Protein AF-A0A6P5SKF3-F1 (afdb_monomer_lite)

Organism: Prunus avium (NCBI:txid42229)

Radius of gyration: 35.39 Å; chains: 1; bounding box: 65×46×109 Å

Structure (mmCIF, N/CA/C/O backbone):
data_AF-A0A6P5SKF3-F1
#
_entry.id   AF-A0A6P5SKF3-F1
#
loop_
_atom_site.group_PDB
_atom_site.id
_atom_site.type_symbol
_atom_site.label_atom_id
_atom_site.label_alt_id
_atom_site.label_comp_id
_atom_site.label_asym_id
_atom_site.label_entity_id
_atom_site.label_seq_id
_atom_site.pdbx_PDB_ins_code
_atom_site.Cartn_x
_atom_site.Cartn_y
_atom_site.Cartn_z
_atom_site.occupancy
_atom_site.B_iso_or_equiv
_atom_site.auth_seq_id
_atom_site.auth_comp_id
_atom_site.auth_asym_id
_atom_site.auth_atom_id
_atom_site.pdbx_PDB_model_num
ATOM 1 N N . MET A 1 1 ? 25.463 18.729 21.427 1.00 40.38 1 MET A N 1
ATOM 2 C CA . MET A 1 1 ? 25.009 17.664 20.509 1.00 40.38 1 MET A CA 1
ATOM 3 C C . MET A 1 1 ? 25.047 16.347 21.262 1.00 40.38 1 MET A C 1
ATOM 5 O O . MET A 1 1 ? 26.133 15.832 21.495 1.00 40.38 1 MET A O 1
ATOM 9 N N . SER A 1 2 ? 23.903 15.865 21.737 1.00 43.31 2 SER A N 1
ATOM 10 C CA . SER A 1 2 ? 23.779 14.562 22.399 1.00 43.31 2 SER A CA 1
ATOM 11 C C . SER A 1 2 ? 23.604 13.462 21.351 1.00 43.31 2 SER A C 1
ATOM 13 O O . SER A 1 2 ? 22.784 13.593 20.448 1.00 43.31 2 SER A O 1
ATOM 15 N N . ASN A 1 3 ? 24.360 12.372 21.484 1.00 47.44 3 ASN A N 1
ATOM 16 C CA . ASN A 1 3 ? 24.162 11.157 20.696 1.00 47.44 3 ASN A CA 1
ATOM 17 C C . ASN A 1 3 ? 23.424 10.140 21.569 1.00 47.44 3 ASN A C 1
ATOM 19 O O . ASN A 1 3 ? 24.016 9.621 22.514 1.00 47.44 3 ASN A O 1
ATOM 23 N N . LEU A 1 4 ? 22.168 9.833 21.247 1.00 47.72 4 LEU A N 1
ATOM 24 C CA . LEU A 1 4 ? 21.448 8.708 21.841 1.00 47.72 4 LEU A CA 1
ATOM 25 C C . LEU A 1 4 ? 21.303 7.606 20.794 1.00 47.72 4 LEU A C 1
ATOM 27 O O . LEU A 1 4 ? 20.640 7.777 19.775 1.00 47.72 4 LEU A O 1
ATOM 31 N N . LYS A 1 5 ? 21.964 6.475 21.049 1.00 48.97 5 LYS A N 1
ATOM 32 C CA . LYS A 1 5 ? 21.679 5.211 20.369 1.00 48.97 5 LYS A CA 1
ATOM 33 C C . LYS A 1 5 ? 20.510 4.559 21.098 1.00 48.97 5 LYS A C 1
ATOM 35 O O . LYS A 1 5 ? 20.562 4.450 22.319 1.00 48.97 5 LYS A O 1
ATOM 40 N N . ILE A 1 6 ? 19.514 4.092 20.357 1.00 49.78 6 ILE A N 1
ATOM 41 C CA . ILE A 1 6 ? 18.485 3.189 20.873 1.00 49.78 6 ILE A CA 1
ATOM 42 C C . ILE A 1 6 ? 18.744 1.830 20.226 1.00 49.78 6 ILE A C 1
ATOM 44 O O . ILE A 1 6 ? 18.885 1.731 19.006 1.00 49.78 6 ILE A O 1
ATOM 48 N N . GLU A 1 7 ? 18.904 0.802 21.052 1.00 43.38 7 GLU A N 1
ATOM 49 C CA . GLU A 1 7 ? 19.212 -0.553 20.600 1.00 43.38 7 GLU A CA 1
ATOM 50 C C . GLU A 1 7 ? 17.926 -1.293 20.223 1.00 43.38 7 GLU A C 1
ATOM 52 O O . GLU A 1 7 ? 16.898 -1.152 20.884 1.00 43.38 7 GLU A O 1
ATOM 57 N N . LYS A 1 8 ? 17.979 -2.107 19.163 1.00 47.66 8 LYS A N 1
ATOM 58 C CA . LYS A 1 8 ? 16.878 -3.018 18.841 1.00 47.66 8 LYS A CA 1
ATOM 59 C C . LYS A 1 8 ? 16.903 -4.211 19.790 1.00 47.66 8 LYS A C 1
ATOM 61 O O . LYS A 1 8 ? 17.934 -4.870 19.910 1.00 47.66 8 LYS A O 1
ATOM 66 N N . LYS A 1 9 ? 15.738 -4.565 20.326 1.00 41.91 9 LYS A N 1
ATOM 67 C CA . LYS A 1 9 ? 15.406 -5.960 20.620 1.00 41.91 9 LYS A CA 1
ATOM 68 C C . LYS A 1 9 ? 14.355 -6.444 19.628 1.00 41.91 9 LYS A C 1
ATOM 70 O O . LYS A 1 9 ? 13.600 -5.644 19.081 1.00 41.91 9 LYS A O 1
ATOM 75 N N . ILE A 1 10 ? 14.402 -7.737 19.355 1.00 47.03 10 ILE A N 1
ATOM 76 C CA . ILE A 1 10 ? 13.483 -8.477 18.497 1.00 47.03 10 ILE A CA 1
ATOM 77 C C . ILE A 1 10 ? 12.997 -9.625 19.369 1.00 47.03 10 ILE A C 1
ATOM 79 O O . ILE A 1 10 ? 13.841 -10.304 19.948 1.00 47.03 10 ILE A O 1
ATOM 83 N N . ASP A 1 11 ? 11.692 -9.843 19.405 1.00 39.16 11 ASP A N 1
ATOM 84 C CA . ASP A 1 11 ? 11.104 -11.148 19.681 1.00 39.16 11 ASP A CA 1
ATOM 85 C C . ASP A 1 11 ? 9.953 -11.349 18.684 1.00 39.16 11 ASP A C 1
ATOM 87 O O . ASP A 1 11 ? 9.266 -10.399 18.306 1.00 39.16 11 ASP A O 1
ATOM 91 N N . ASP A 1 12 ? 9.814 -12.585 18.221 1.00 48.12 12 ASP A N 1
ATOM 92 C CA . ASP A 1 12 ? 8.772 -13.117 17.336 1.00 48.12 12 ASP A CA 1
ATOM 93 C C . ASP A 1 12 ? 8.235 -14.368 18.041 1.00 48.12 12 ASP A C 1
ATOM 95 O O . ASP A 1 12 ? 9.028 -15.114 18.630 1.00 48.12 12 ASP A O 1
ATOM 99 N N . PRO A 1 13 ? 6.913 -14.597 18.037 1.00 51.88 13 PRO A N 1
ATOM 100 C CA . PRO A 1 13 ? 6.487 -15.899 17.534 1.00 51.88 13 PRO A CA 1
ATOM 101 C C . PRO A 1 13 ? 5.148 -15.897 16.769 1.00 51.88 13 PRO A C 1
ATOM 103 O O . PRO A 1 13 ? 4.084 -15.713 17.348 1.00 51.88 13 PRO A O 1
ATOM 106 N N . SER A 1 14 ? 5.221 -16.319 15.504 1.00 39.81 14 SER A N 1
ATOM 107 C CA . SER A 1 14 ? 4.605 -17.569 15.003 1.00 39.81 14 SER A CA 1
ATOM 108 C C . SER A 1 14 ? 3.107 -17.862 15.251 1.00 39.81 14 SER A C 1
ATOM 110 O O . SER A 1 14 ? 2.693 -18.116 16.378 1.00 39.81 14 SER A O 1
ATOM 112 N N . GLY A 1 15 ? 2.387 -18.197 14.166 1.00 31.02 15 GLY A N 1
ATOM 113 C CA . GLY A 1 15 ? 1.335 -19.238 14.194 1.00 31.02 15 GLY A CA 1
ATOM 114 C C . GLY A 1 15 ? 0.115 -18.966 13.305 1.00 31.02 15 GLY A C 1
ATOM 115 O O . GLY A 1 15 ? -0.554 -17.957 13.477 1.00 31.02 15 GLY A O 1
ATOM 116 N N . ARG A 1 16 ? -0.202 -19.869 12.361 1.00 40.22 16 ARG A N 1
ATOM 117 C CA . ARG A 1 16 ? -1.340 -19.744 11.420 1.00 40.22 16 ARG A CA 1
ATOM 118 C C . ARG A 1 16 ? -1.963 -21.110 11.102 1.00 40.22 16 ARG A C 1
ATOM 120 O O . ARG A 1 16 ? -1.242 -21.950 10.572 1.00 40.22 16 ARG A O 1
ATOM 127 N N . GLN A 1 17 ? -3.269 -21.269 11.349 1.00 33.19 17 GLN A N 1
ATOM 128 C CA . GLN A 1 17 ? -4.226 -22.330 10.927 1.00 33.19 17 GLN A CA 1
ATOM 129 C C . GLN A 1 17 ? -5.548 -22.055 11.697 1.00 33.19 17 GLN A C 1
ATOM 131 O O . GLN A 1 17 ? -5.433 -21.603 12.832 1.00 33.19 17 GLN A O 1
ATOM 136 N N . GLN A 1 18 ? -6.798 -22.236 11.238 1.00 33.66 18 GLN A N 1
ATOM 137 C CA . GLN A 1 18 ? -7.494 -22.616 9.977 1.00 33.66 18 GLN A CA 1
ATOM 138 C C . GLN A 1 18 ? -8.869 -21.855 9.980 1.00 33.66 18 GLN A C 1
ATOM 140 O O . GLN A 1 18 ? -9.221 -21.324 11.027 1.00 33.66 18 GLN A O 1
ATOM 145 N N . GLN A 1 19 ? -9.575 -21.530 8.878 1.00 35.12 19 GLN A N 1
ATOM 146 C CA . GLN A 1 19 ? -10.422 -22.385 7.999 1.00 35.12 19 GLN A CA 1
ATOM 147 C C . GLN A 1 19 ? -11.441 -23.257 8.789 1.00 35.12 19 GLN A C 1
ATOM 149 O O . GLN A 1 19 ? -11.040 -23.867 9.775 1.00 35.12 19 GLN A O 1
ATOM 154 N N . GLU A 1 20 ? -12.736 -23.360 8.441 1.00 33.19 20 GLU A N 1
ATOM 155 C CA . GLU A 1 20 ? -13.476 -23.001 7.200 1.00 33.19 20 GLU A CA 1
ATOM 156 C C . GLU A 1 20 ? -15.021 -22.930 7.437 1.00 33.19 20 GLU A C 1
ATOM 158 O O . GLU A 1 20 ? -15.465 -23.444 8.458 1.00 33.19 20 GLU A O 1
ATOM 163 N N . GLU A 1 21 ? -15.771 -22.331 6.485 1.00 35.25 21 GLU A N 1
ATOM 164 C CA . GLU A 1 21 ? -17.189 -22.600 6.061 1.00 35.25 21 GLU A CA 1
ATOM 165 C C . GLU A 1 21 ? -18.389 -22.435 7.062 1.00 35.25 21 GLU A C 1
ATOM 167 O O . GLU A 1 21 ? -18.312 -22.844 8.213 1.00 35.25 21 GLU A O 1
ATOM 172 N N . GLU A 1 22 ? -19.421 -21.629 6.709 1.00 32.81 22 GLU A N 1
ATOM 173 C CA . GLU A 1 22 ? -20.823 -21.997 6.284 1.00 32.81 22 GLU A CA 1
ATOM 174 C C . GLU A 1 22 ? -21.790 -22.243 7.486 1.00 32.81 22 GLU A C 1
ATOM 176 O O . GLU A 1 22 ? -21.333 -22.701 8.527 1.00 32.81 22 GLU A O 1
ATOM 181 N N . GLU A 1 23 ? -23.105 -21.934 7.549 1.00 32.53 23 GLU A N 1
ATOM 182 C CA . GLU A 1 23 ? -24.240 -21.434 6.703 1.00 32.53 23 GLU A CA 1
ATOM 183 C C . GLU A 1 23 ? -25.334 -20.887 7.711 1.00 32.53 23 GLU A C 1
ATOM 185 O O . GLU A 1 23 ? -25.223 -21.222 8.892 1.00 32.53 23 GLU A O 1
ATOM 190 N N . GLU A 1 24 ? -26.408 -20.094 7.475 1.00 33.69 24 GLU A N 1
ATOM 191 C CA . GLU A 1 24 ? -27.054 -19.362 6.348 1.00 33.69 24 GLU A CA 1
ATOM 192 C C . GLU A 1 24 ? -28.041 -18.256 6.908 1.00 33.69 24 GLU A C 1
ATOM 194 O O . GLU A 1 24 ? -28.319 -18.255 8.103 1.00 33.69 24 GLU A O 1
ATOM 199 N N . GLU A 1 25 ? -28.589 -17.371 6.044 1.00 32.56 25 GLU A N 1
ATOM 200 C CA . GLU A 1 25 ? -29.825 -16.512 6.128 1.00 32.56 25 GLU A CA 1
ATOM 201 C C . GLU A 1 25 ? -30.113 -15.344 7.143 1.00 32.56 25 GLU A C 1
ATOM 203 O O . GLU A 1 25 ? -29.830 -15.370 8.333 1.00 32.56 25 GLU A O 1
ATOM 208 N N . GLU A 1 26 ? -30.769 -14.323 6.550 1.00 34.84 26 GLU A N 1
ATOM 209 C CA . GLU A 1 26 ? -31.655 -13.200 6.973 1.00 34.84 26 GLU A CA 1
ATOM 210 C C . GLU A 1 26 ? -31.948 -12.812 8.451 1.00 34.84 26 GLU A C 1
ATOM 212 O O . GLU A 1 26 ? -32.365 -13.625 9.271 1.00 34.84 26 GLU A O 1
ATOM 217 N N . GLY A 1 27 ? -31.965 -11.486 8.712 1.00 32.12 27 GLY A N 1
ATOM 218 C CA . GLY A 1 27 ? -32.697 -10.876 9.840 1.00 32.12 27 GLY A CA 1
ATOM 219 C C . GLY A 1 27 ? -32.283 -9.443 10.228 1.00 32.12 27 GLY A C 1
ATOM 220 O O . GLY A 1 27 ? -31.421 -9.271 11.084 1.00 32.12 27 GLY A O 1
ATOM 221 N N . GLU A 1 28 ? -32.935 -8.402 9.684 1.00 41.19 28 GLU A N 1
ATOM 222 C CA . GLU A 1 28 ? -32.922 -7.051 10.297 1.00 41.19 28 GLU A CA 1
ATOM 223 C C . GLU A 1 28 ? -33.907 -7.009 11.488 1.00 41.19 28 GLU A C 1
ATOM 225 O O . GLU A 1 28 ? -34.991 -6.429 11.397 1.00 41.19 28 GLU A O 1
ATOM 230 N N . GLU A 1 29 ? -33.548 -7.646 12.606 1.00 33.91 29 GLU A N 1
ATOM 231 C CA . GLU A 1 29 ? -34.220 -7.441 13.900 1.00 33.91 29 GLU A CA 1
ATOM 232 C C . GLU A 1 29 ? -33.407 -6.484 14.787 1.00 33.91 29 GLU A C 1
ATOM 234 O O . GLU A 1 29 ? -32.183 -6.394 14.674 1.00 33.91 29 GLU A O 1
ATOM 239 N N . ASP A 1 30 ? -34.090 -5.738 15.663 1.00 37.50 30 ASP A N 1
ATOM 240 C CA . ASP A 1 30 ? -33.451 -4.767 16.556 1.00 37.50 30 ASP A CA 1
ATOM 241 C C . ASP A 1 30 ? -32.558 -5.502 17.570 1.00 37.50 30 ASP A C 1
ATOM 243 O O . ASP A 1 30 ? -33.033 -6.155 18.506 1.00 37.50 30 ASP A O 1
ATOM 247 N N . SER A 1 31 ? -31.241 -5.415 17.368 1.00 46.09 31 SER A N 1
ATOM 248 C CA . SER A 1 31 ? -30.252 -6.168 18.144 1.00 46.09 31 SER A CA 1
ATOM 249 C C . SER A 1 31 ? -30.271 -5.831 19.638 1.00 46.09 31 SER A C 1
ATOM 251 O O . SER A 1 31 ? -29.813 -6.643 20.444 1.00 46.09 31 SER A O 1
ATOM 253 N N . SER A 1 32 ? -30.853 -4.688 20.027 1.00 47.62 32 SER A N 1
ATOM 254 C CA . SER A 1 32 ? -31.030 -4.318 21.431 1.00 47.62 32 SER A CA 1
ATOM 255 C C . SER A 1 32 ? -32.091 -5.173 22.139 1.00 47.62 32 SER A C 1
ATOM 257 O O . SER A 1 32 ? -31.833 -5.660 23.243 1.00 47.62 32 SER A O 1
ATOM 259 N N . GLU A 1 33 ? -33.231 -5.455 21.493 1.00 39.84 33 GLU A N 1
ATOM 260 C CA . GLU A 1 33 ? -34.240 -6.371 22.045 1.00 39.84 33 GLU A CA 1
ATOM 261 C C . GLU A 1 33 ? -33.725 -7.817 22.051 1.00 39.84 33 GLU A C 1
ATOM 263 O O . GLU A 1 33 ? -33.962 -8.548 23.016 1.00 39.84 33 GLU A O 1
ATOM 268 N N . TYR A 1 34 ? -32.963 -8.231 21.029 1.00 43.91 34 TYR A N 1
ATOM 269 C CA . TYR A 1 34 ? -32.382 -9.578 20.988 1.00 43.91 34 TYR A CA 1
ATOM 270 C C . TYR A 1 34 ? -31.349 -9.796 22.108 1.00 43.91 34 TYR A C 1
ATOM 272 O O . TYR A 1 34 ? -31.358 -10.849 22.747 1.00 43.91 34 TYR A O 1
ATOM 280 N N . ALA A 1 35 ? -30.509 -8.800 22.414 1.00 47.62 35 ALA A N 1
ATOM 281 C CA . ALA A 1 35 ? -29.535 -8.875 23.506 1.00 47.62 35 ALA A CA 1
ATOM 282 C C . ALA A 1 35 ? -30.203 -8.986 24.891 1.00 47.62 35 ALA A C 1
ATOM 284 O O . ALA A 1 35 ? -29.898 -9.920 25.638 1.00 47.62 35 ALA A O 1
ATOM 285 N N . GLU A 1 36 ? -31.158 -8.104 25.228 1.00 45.41 36 GLU A N 1
ATOM 286 C CA . GLU A 1 36 ? -31.878 -8.196 26.512 1.00 45.41 36 GLU A CA 1
ATOM 287 C C . GLU A 1 36 ? -32.708 -9.489 26.616 1.00 45.41 36 GLU A C 1
ATOM 289 O O . GLU A 1 36 ? -32.732 -10.126 27.674 1.00 45.41 36 GLU A O 1
ATOM 294 N N . SER A 1 37 ? -33.334 -9.925 25.516 1.00 50.69 37 SER A N 1
ATOM 295 C CA . SER A 1 37 ? -34.111 -11.169 25.451 1.00 50.69 37 SER A CA 1
ATOM 296 C C . SER A 1 37 ? -33.237 -12.409 25.668 1.00 50.69 37 SER A C 1
ATOM 298 O O . SER A 1 37 ? -33.559 -13.250 26.511 1.00 50.69 37 SER A O 1
ATOM 300 N N . VAL A 1 38 ? -32.094 -12.515 24.980 1.00 50.75 38 VAL A N 1
ATOM 301 C CA . VAL A 1 38 ? -31.174 -13.658 25.110 1.00 50.75 38 VAL A CA 1
ATOM 302 C C . VAL A 1 38 ? -30.476 -13.670 26.469 1.00 50.75 38 VAL A C 1
ATOM 304 O O . VAL A 1 38 ? -30.378 -14.740 27.073 1.00 50.75 38 VAL A O 1
ATOM 307 N N . LEU A 1 39 ? -30.053 -12.520 27.009 1.00 52.97 39 LEU A N 1
ATOM 308 C CA . LEU A 1 39 ? -29.537 -12.458 28.381 1.00 52.97 39 LEU A CA 1
ATOM 309 C C . LEU A 1 39 ? -30.600 -12.889 29.399 1.00 52.97 39 LEU A C 1
ATOM 311 O O . LEU A 1 39 ? -30.307 -13.713 30.266 1.00 52.97 39 LEU A O 1
ATOM 315 N N . GLY A 1 40 ? -31.831 -12.381 29.287 1.00 54.50 40 GLY A N 1
ATOM 316 C CA . GLY A 1 40 ? -32.936 -12.750 30.173 1.00 54.50 40 GLY A CA 1
ATOM 317 C C . GLY A 1 40 ? -33.273 -14.242 30.103 1.00 54.50 40 GLY A C 1
ATOM 318 O O . GLY A 1 40 ? -33.403 -14.896 31.138 1.00 54.50 40 GLY A O 1
ATOM 319 N N . PHE A 1 41 ? -33.340 -14.796 28.889 1.00 56.75 41 PHE A N 1
ATOM 320 C CA . PHE A 1 41 ? -33.624 -16.208 28.632 1.00 56.75 41 PHE A CA 1
ATOM 321 C C . PHE A 1 41 ? -32.509 -17.145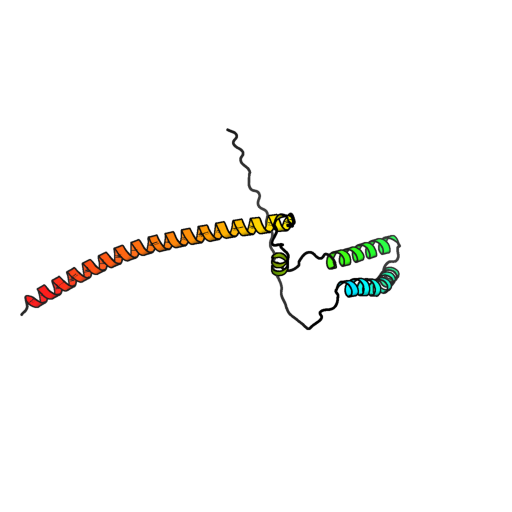 29.122 1.00 56.75 41 PHE A C 1
ATOM 323 O O . PHE A 1 41 ? -32.800 -18.209 29.665 1.00 56.75 41 PHE A O 1
ATOM 330 N N . LEU A 1 42 ? -31.236 -16.768 28.962 1.00 61.94 42 LEU A N 1
ATOM 331 C CA . LEU A 1 42 ? -30.097 -17.583 29.395 1.00 61.94 42 LEU A CA 1
ATOM 332 C C . LEU A 1 42 ? -29.753 -17.418 30.881 1.00 61.94 42 LEU A C 1
ATOM 334 O O . LEU A 1 42 ? -29.129 -18.320 31.441 1.00 61.94 42 LEU A O 1
ATOM 338 N N . HIS A 1 43 ? -30.148 -16.325 31.539 1.00 66.31 43 HIS A N 1
ATOM 339 C CA . HIS A 1 43 ? -29.821 -16.081 32.947 1.00 66.31 43 HIS A CA 1
ATOM 340 C C . HIS A 1 43 ? -30.389 -17.161 33.881 1.00 66.31 43 HIS A C 1
ATOM 342 O O . HIS A 1 43 ? -29.646 -17.690 34.706 1.00 66.31 43 HIS A O 1
ATOM 348 N N . GLU A 1 44 ? -31.669 -17.527 33.752 1.00 64.62 44 GLU A N 1
ATOM 349 C CA . GLU A 1 44 ? -32.300 -18.517 34.645 1.00 64.62 44 GLU A CA 1
ATOM 350 C C . GLU A 1 44 ? -31.682 -19.930 34.476 1.00 64.62 44 GLU A C 1
ATOM 352 O O . GLU A 1 44 ? -31.165 -20.458 35.466 1.00 64.62 44 GLU A O 1
ATOM 357 N N . PRO A 1 45 ? -31.542 -20.500 33.255 1.00 72.75 45 PRO A N 1
ATOM 358 C CA . PRO A 1 45 ? -30.861 -21.786 33.062 1.00 72.75 45 PRO A CA 1
ATOM 359 C C . PRO A 1 45 ? -29.367 -21.767 33.420 1.00 72.75 45 PRO A C 1
ATOM 361 O O . PRO A 1 45 ? -28.832 -22.778 33.872 1.00 72.75 45 PRO A O 1
ATOM 364 N N . THR A 1 46 ? -28.675 -20.634 33.242 1.00 73.50 46 THR A N 1
ATOM 365 C CA . THR A 1 46 ? -27.256 -20.491 33.618 1.00 73.50 46 THR A CA 1
ATOM 366 C C . THR A 1 46 ? -27.082 -20.476 35.135 1.00 73.50 46 THR A C 1
ATOM 368 O O . THR A 1 46 ? -26.143 -21.086 35.647 1.00 73.50 46 THR A O 1
ATOM 371 N N . VAL A 1 47 ? -27.976 -19.805 35.868 1.00 76.00 47 VAL A N 1
ATOM 372 C CA . VAL A 1 47 ? -27.987 -19.826 37.337 1.00 76.00 47 VAL A CA 1
ATOM 373 C C . VAL A 1 47 ? -28.242 -21.243 37.843 1.00 76.00 47 VAL A C 1
ATOM 375 O O . VAL A 1 47 ? -27.479 -21.712 38.686 1.00 76.00 47 VAL A O 1
ATOM 378 N N . ASP A 1 48 ? -29.231 -21.952 37.299 1.00 80.00 48 ASP A N 1
ATOM 379 C CA . ASP A 1 48 ? -29.538 -23.322 37.723 1.00 80.00 48 ASP A CA 1
ATOM 380 C C . ASP A 1 48 ? -28.425 -24.319 37.374 1.00 80.00 48 ASP A C 1
ATOM 382 O O . ASP A 1 48 ? -28.021 -25.100 38.235 1.00 80.00 48 ASP A O 1
ATOM 386 N N . PHE A 1 49 ? -27.826 -24.231 36.183 1.00 79.62 49 PHE A N 1
ATOM 387 C CA . PHE A 1 49 ? -26.657 -25.039 35.817 1.00 79.62 49 PHE A CA 1
ATOM 388 C C . PHE A 1 49 ? -25.457 -24.781 36.744 1.00 79.62 49 PHE A C 1
ATOM 390 O O . PHE A 1 49 ? -24.801 -25.717 37.201 1.00 79.62 49 PHE A O 1
ATOM 397 N N . VAL A 1 50 ? -25.178 -23.516 37.080 1.00 81.75 50 VAL A N 1
ATOM 398 C CA . VAL A 1 50 ? -24.119 -23.166 38.041 1.00 81.75 50 VAL A CA 1
ATOM 399 C C . VAL A 1 50 ? -24.467 -23.649 39.458 1.00 81.75 50 VAL A C 1
ATOM 401 O O . VAL A 1 50 ? -23.566 -24.043 40.196 1.00 81.75 50 VAL A O 1
ATOM 404 N N . ASN A 1 51 ? -25.748 -23.684 39.837 1.00 81.31 51 ASN A N 1
ATOM 405 C CA . ASN A 1 51 ? -26.200 -24.252 41.110 1.00 81.31 51 ASN A CA 1
ATOM 406 C C . ASN A 1 51 ? -26.076 -25.786 41.171 1.00 81.31 51 ASN A C 1
ATOM 408 O O . ASN A 1 51 ? -25.767 -26.310 42.239 1.00 81.31 51 ASN A O 1
ATOM 412 N N . GLU A 1 52 ? -26.289 -26.494 40.058 1.00 83.50 52 GLU A N 1
ATOM 413 C CA . GLU A 1 52 ? -26.172 -27.958 39.970 1.00 83.50 52 GLU A CA 1
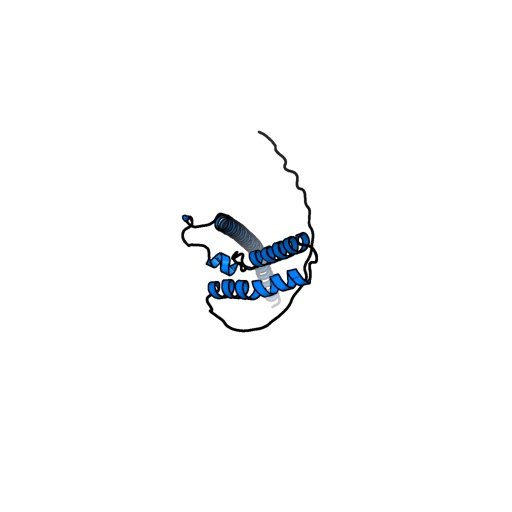ATOM 414 C C . GLU A 1 52 ? -24.710 -28.435 39.887 1.00 83.50 52 GLU A C 1
ATOM 416 O O . GLU A 1 52 ? -24.360 -29.463 40.464 1.00 83.50 52 GLU A O 1
ATOM 421 N N . VAL A 1 53 ? -23.840 -27.690 39.193 1.00 84.00 53 VAL A N 1
ATOM 422 C CA . VAL A 1 53 ? -22.462 -28.121 38.874 1.00 84.00 53 VAL A CA 1
ATOM 423 C C . VAL A 1 53 ? -21.405 -27.626 39.875 1.00 84.00 53 VAL A C 1
ATOM 425 O O . VAL A 1 53 ? -20.291 -28.149 39.897 1.00 84.00 53 VAL A O 1
ATOM 428 N N . CYS A 1 54 ? -21.705 -26.632 40.717 1.00 86.31 54 CYS A N 1
ATOM 429 C CA . CYS A 1 54 ? -20.754 -26.094 41.701 1.00 86.31 54 CYS A CA 1
ATOM 430 C C . CYS A 1 54 ? -21.248 -26.279 43.142 1.00 86.31 54 CYS A C 1
ATOM 432 O O . CYS A 1 54 ? -22.109 -25.530 43.611 1.00 86.31 54 CYS A O 1
ATOM 434 N N . ASP A 1 55 ? -20.631 -27.218 43.869 1.00 85.75 55 ASP A N 1
ATOM 435 C CA . ASP A 1 55 ? -20.939 -27.533 45.271 1.00 85.75 55 ASP A CA 1
ATOM 436 C C . ASP A 1 55 ? -20.821 -26.302 46.193 1.00 85.75 55 ASP A C 1
ATOM 438 O O . ASP A 1 55 ? -21.709 -26.037 47.015 1.00 85.75 55 ASP A O 1
ATOM 442 N N . THR A 1 56 ? -19.749 -25.508 46.058 1.00 86.44 56 THR A N 1
ATOM 443 C CA . THR A 1 56 ? -19.494 -24.364 46.951 1.00 86.44 56 THR A CA 1
ATOM 444 C C . THR A 1 56 ? -19.968 -23.019 46.395 1.00 86.44 56 THR A C 1
ATOM 446 O O . THR A 1 56 ? -19.970 -22.755 45.193 1.00 86.44 56 THR A O 1
ATOM 449 N N . GLU A 1 57 ? -20.324 -22.107 47.304 1.00 80.19 57 GLU A N 1
ATOM 450 C CA . GLU A 1 57 ? -20.689 -20.722 46.974 1.00 80.19 57 GLU A CA 1
ATOM 451 C C . GLU A 1 57 ? -19.532 -19.952 46.309 1.00 80.19 57 GLU A C 1
ATOM 453 O O . GLU A 1 57 ? -19.757 -19.150 45.402 1.00 80.19 57 GLU A O 1
ATOM 458 N N . GLU A 1 58 ? -18.284 -20.237 46.698 1.00 83.00 58 GLU A N 1
ATOM 459 C CA . GLU A 1 58 ? -17.103 -19.642 46.066 1.00 83.00 58 GLU A CA 1
ATOM 460 C C . GLU A 1 58 ? -16.926 -20.090 44.612 1.00 83.00 58 GLU A C 1
ATOM 462 O O . GLU A 1 58 ? -16.547 -19.278 43.766 1.00 83.00 58 GLU A O 1
ATOM 467 N N . GLU A 1 59 ? -17.191 -21.361 44.305 1.00 82.75 59 GLU A N 1
ATOM 468 C CA . GLU A 1 59 ? -17.147 -21.885 42.937 1.00 82.75 59 GLU A CA 1
ATOM 469 C C . GLU A 1 59 ? -18.286 -21.305 42.100 1.00 82.75 59 GLU A C 1
ATOM 471 O O . GLU A 1 59 ? -18.012 -20.776 41.023 1.00 82.75 59 GLU A O 1
ATOM 476 N N . ARG A 1 60 ? -19.518 -21.262 42.634 1.00 83.88 60 ARG A N 1
ATOM 477 C CA . ARG A 1 60 ? -20.660 -20.594 41.982 1.00 83.88 60 ARG A CA 1
ATOM 478 C C . ARG A 1 60 ? -20.347 -19.141 41.630 1.00 83.88 60 ARG A C 1
ATOM 480 O O . ARG A 1 60 ? -20.546 -18.721 40.490 1.00 83.88 60 ARG A O 1
ATOM 487 N N . HIS A 1 61 ? -19.785 -18.379 42.571 1.00 79.00 61 HIS A N 1
ATOM 488 C CA . HIS A 1 61 ? -19.411 -16.984 42.332 1.00 79.00 61 HIS A CA 1
ATOM 489 C C . HIS A 1 61 ? -18.297 -16.843 41.279 1.00 79.00 61 HIS A C 1
ATOM 491 O O . HIS A 1 61 ? -18.334 -15.916 40.469 1.00 79.00 61 HIS A O 1
ATOM 497 N N . ARG A 1 62 ? -17.312 -17.753 41.245 1.00 77.88 62 ARG A N 1
ATOM 498 C CA . ARG A 1 62 ? -16.250 -17.756 40.219 1.00 77.88 62 ARG A CA 1
ATOM 499 C C . ARG A 1 62 ? -16.786 -18.136 38.837 1.00 77.88 62 ARG A C 1
ATOM 501 O O . ARG A 1 62 ? -16.433 -17.465 37.869 1.00 77.88 62 ARG A O 1
ATOM 508 N N . ALA A 1 63 ? -17.637 -19.158 38.750 1.00 81.75 63 ALA A N 1
ATOM 509 C CA . ALA A 1 63 ? -18.259 -19.617 37.512 1.00 81.75 63 ALA A CA 1
ATOM 510 C C . ALA A 1 63 ? -19.124 -18.508 36.898 1.00 81.75 63 ALA A C 1
ATOM 512 O O . ALA A 1 63 ? -18.848 -18.068 35.782 1.00 81.75 63 ALA A O 1
ATOM 513 N N . MET A 1 64 ? -20.069 -17.960 37.670 1.00 80.69 64 MET A N 1
ATOM 514 C CA . MET A 1 64 ? -20.931 -16.859 37.230 1.00 80.69 64 MET A CA 1
ATOM 515 C C . MET A 1 64 ? -20.112 -15.643 36.769 1.00 80.69 64 MET A C 1
ATOM 517 O O . MET A 1 64 ? -20.316 -15.124 35.677 1.00 80.69 64 MET A O 1
ATOM 521 N N . LYS A 1 65 ? -19.089 -15.245 37.537 1.00 78.62 65 LYS A N 1
ATOM 522 C CA . LYS A 1 65 ? -18.189 -14.134 37.183 1.00 78.62 65 LYS A CA 1
ATOM 523 C C . LYS A 1 65 ? -17.344 -14.388 35.927 1.00 78.62 65 LYS A C 1
ATOM 525 O O . LYS A 1 65 ? -16.933 -13.428 35.275 1.00 78.62 65 LYS A O 1
ATOM 530 N N . SER A 1 66 ? -17.073 -15.648 35.587 1.00 78.19 66 SER A N 1
ATOM 531 C CA . SER A 1 66 ? -16.447 -16.015 34.314 1.00 78.19 66 SER A CA 1
ATOM 532 C C . SER A 1 66 ? -17.447 -15.930 33.160 1.00 78.19 66 SER A C 1
ATOM 534 O O . SER A 1 66 ? -17.102 -15.422 32.099 1.00 78.19 66 SER A O 1
ATOM 536 N N . ILE A 1 67 ? -18.690 -16.367 33.374 1.00 80.06 67 ILE A N 1
ATOM 537 C CA . ILE A 1 67 ? -19.749 -16.368 32.359 1.00 80.06 67 ILE A CA 1
ATOM 538 C C . ILE A 1 67 ? -20.187 -14.938 32.011 1.00 80.06 67 ILE A C 1
ATOM 540 O O . ILE A 1 67 ? -20.147 -14.574 30.838 1.00 80.06 67 ILE A O 1
ATOM 544 N N . CYS A 1 68 ? -20.450 -14.077 33.002 1.00 72.56 68 CYS A N 1
ATOM 545 C CA . CYS A 1 68 ? -20.719 -12.649 32.771 1.00 72.56 68 CYS A CA 1
ATOM 546 C C . CYS A 1 68 ? -19.591 -11.948 31.995 1.00 72.56 68 CYS A C 1
ATOM 548 O O . CYS A 1 68 ? -19.851 -11.027 31.229 1.00 72.56 68 CYS A O 1
ATOM 550 N N . ARG A 1 69 ? -18.328 -12.372 32.171 1.00 71.88 69 ARG A N 1
ATOM 551 C CA . ARG A 1 69 ? -17.199 -11.830 31.398 1.00 71.88 69 ARG A CA 1
ATOM 552 C C . ARG A 1 69 ? -17.235 -12.281 29.938 1.00 71.88 69 ARG A C 1
ATOM 554 O O . ARG A 1 69 ? -16.863 -11.490 29.080 1.00 71.88 69 ARG A O 1
ATOM 561 N N . MET A 1 70 ? -17.643 -13.519 29.657 1.00 71.75 70 MET A N 1
ATOM 562 C CA . MET A 1 70 ? -17.778 -14.002 28.279 1.00 71.75 70 MET A CA 1
ATOM 563 C C . MET A 1 70 ? -18.886 -13.237 27.549 1.00 71.75 70 MET A C 1
ATOM 565 O O . MET A 1 70 ? -18.621 -12.719 26.471 1.00 71.75 70 MET A O 1
ATOM 569 N N . PHE A 1 71 ? -20.059 -13.055 28.170 1.00 70.75 71 PHE A N 1
ATOM 570 C CA . PHE A 1 71 ? -21.131 -12.220 27.609 1.00 70.75 71 PHE A CA 1
ATOM 571 C C . PHE A 1 71 ? -20.683 -10.769 27.384 1.00 70.75 71 PHE A C 1
ATOM 573 O O . PHE A 1 71 ? -20.700 -10.318 26.247 1.00 70.75 71 PHE A O 1
ATOM 580 N N . ALA A 1 72 ? -20.086 -10.107 28.380 1.00 63.62 72 ALA A N 1
ATOM 581 C CA . ALA A 1 72 ? -19.546 -8.750 28.213 1.00 63.62 72 ALA A CA 1
ATOM 582 C C . ALA A 1 72 ? -18.391 -8.625 27.184 1.00 63.62 72 ALA A C 1
ATOM 584 O O . ALA A 1 72 ? -17.977 -7.514 26.863 1.00 63.62 72 ALA A O 1
ATOM 585 N N . SER A 1 73 ? -17.843 -9.744 26.688 1.00 60.38 73 SER A N 1
ATOM 586 C CA . SER A 1 73 ? -16.874 -9.783 25.575 1.00 60.38 73 SER A CA 1
ATOM 587 C C . SER A 1 73 ? -17.532 -10.114 24.224 1.00 60.38 73 SER A C 1
ATOM 589 O O . SER A 1 73 ? -16.952 -9.847 23.178 1.00 60.38 73 SER A O 1
ATOM 591 N N . LEU A 1 74 ? -18.732 -10.701 24.236 1.00 64.44 74 LEU A N 1
ATOM 592 C CA . LEU A 1 74 ? -19.589 -10.908 23.063 1.00 64.44 74 LEU A CA 1
ATOM 593 C C . LEU A 1 74 ? -20.429 -9.658 22.756 1.00 64.44 74 LEU A C 1
ATOM 595 O O . LEU A 1 74 ? -20.727 -9.406 21.593 1.00 64.44 74 LEU A O 1
ATOM 599 N N . GLU A 1 75 ? -20.738 -8.861 23.779 1.00 57.44 75 GLU A N 1
ATOM 600 C CA . GLU A 1 75 ? -21.469 -7.586 23.714 1.00 57.44 75 GLU A CA 1
ATOM 601 C C . GLU A 1 75 ? -20.555 -6.365 23.516 1.00 57.44 75 GLU A C 1
ATOM 603 O O . GLU A 1 75 ? -21.034 -5.237 23.437 1.00 57.44 75 GLU A O 1
ATOM 608 N N . SER A 1 76 ? -19.228 -6.544 23.452 1.00 56.97 76 SER A N 1
ATOM 609 C CA . SER A 1 76 ? -18.341 -5.425 23.133 1.00 56.97 76 SER A CA 1
ATOM 610 C C . SER A 1 76 ? -18.468 -5.078 21.650 1.00 56.97 76 SER A C 1
ATOM 612 O O . SER A 1 76 ? -17.907 -5.766 20.787 1.00 56.97 76 SER A O 1
ATOM 614 N N . ASP A 1 77 ? -19.202 -3.998 21.397 1.00 51.53 77 ASP A N 1
ATOM 615 C CA . ASP A 1 77 ? -19.556 -3.410 20.098 1.00 51.53 77 ASP A CA 1
ATOM 616 C C . ASP A 1 77 ? -18.375 -2.659 19.437 1.00 51.53 77 ASP A C 1
ATOM 618 O O . ASP A 1 77 ? -18.511 -1.601 18.828 1.00 51.53 77 ASP A O 1
ATOM 622 N N . ALA A 1 78 ? -17.162 -3.193 19.604 1.00 57.47 78 ALA A N 1
ATOM 623 C CA . ALA A 1 78 ? -16.006 -2.775 18.824 1.00 57.47 78 ALA A CA 1
ATOM 624 C C . ALA A 1 78 ? -16.160 -3.349 17.409 1.00 57.47 78 ALA A C 1
ATOM 626 O O . ALA A 1 78 ? -16.308 -4.567 17.275 1.00 57.47 78 ALA A O 1
ATOM 627 N N . ALA A 1 79 ? -16.131 -2.479 16.391 1.00 55.88 79 ALA A N 1
ATOM 628 C CA . ALA A 1 79 ? -16.319 -2.839 14.983 1.00 55.88 79 ALA A CA 1
ATOM 629 C C . ALA A 1 79 ? -15.455 -4.053 14.606 1.00 55.88 79 ALA A C 1
ATOM 631 O O . ALA A 1 79 ? -14.240 -4.053 14.830 1.00 55.88 79 ALA A O 1
ATOM 632 N N . ARG A 1 80 ? -16.098 -5.116 14.107 1.00 62.34 80 ARG A N 1
ATOM 633 C CA . ARG A 1 80 ? -15.447 -6.426 13.937 1.00 62.34 80 ARG A CA 1
ATOM 634 C C . ARG A 1 80 ? -14.865 -6.602 12.545 1.00 62.34 80 ARG A C 1
ATOM 636 O O . ARG A 1 80 ? -13.925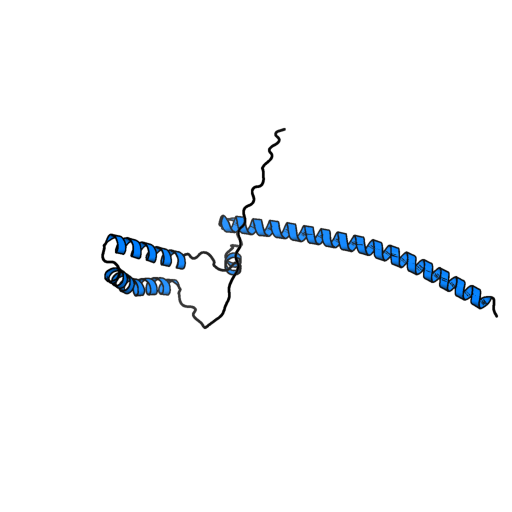 -7.386 12.401 1.00 62.34 80 ARG A O 1
ATOM 643 N N . ASP A 1 81 ? -15.356 -5.841 11.569 1.00 77.44 81 ASP A N 1
ATOM 644 C CA . ASP A 1 81 ? -14.704 -5.664 10.275 1.00 77.44 81 ASP A CA 1
ATOM 645 C C . ASP A 1 81 ? -14.026 -4.285 10.151 1.00 77.44 81 ASP A C 1
ATOM 647 O O . ASP A 1 81 ? -14.455 -3.270 10.707 1.00 77.44 81 ASP A O 1
ATOM 651 N N . LEU A 1 82 ? -12.953 -4.248 9.366 1.00 80.38 82 LEU A N 1
ATOM 652 C CA . LEU A 1 82 ? -12.248 -3.039 8.969 1.00 80.38 82 LEU A CA 1
ATOM 653 C C . LEU A 1 82 ? -13.111 -2.155 8.057 1.00 80.38 82 LEU A C 1
ATOM 655 O O . LEU A 1 82 ? -13.005 -0.934 8.132 1.00 80.38 82 LEU A O 1
ATOM 659 N N . GLU A 1 83 ? -13.958 -2.752 7.210 1.00 84.06 83 GLU A N 1
ATOM 660 C CA . GLU A 1 83 ? -14.854 -2.001 6.316 1.00 84.06 83 GLU A CA 1
ATOM 661 C C . GLU A 1 83 ? -15.975 -1.295 7.106 1.00 84.06 83 GLU A C 1
ATOM 663 O O . GLU A 1 83 ? -16.268 -0.127 6.845 1.00 84.06 83 GLU A O 1
ATOM 668 N N . GLU A 1 84 ? -16.508 -1.937 8.153 1.00 84.44 84 GLU A N 1
ATOM 669 C CA . GLU A 1 84 ? -17.414 -1.311 9.130 1.00 84.44 84 GLU A CA 1
ATOM 670 C C . GLU A 1 84 ? -16.721 -0.176 9.893 1.00 84.44 84 GLU A C 1
ATOM 672 O O . GLU A 1 84 ? -17.281 0.914 10.034 1.00 84.44 84 GLU A O 1
ATOM 677 N N . PHE A 1 85 ? -15.481 -0.397 10.353 1.00 86.25 85 PHE A N 1
ATOM 678 C CA . PHE A 1 85 ? -14.710 0.639 11.039 1.00 86.25 85 PHE A CA 1
ATOM 679 C C . PHE A 1 85 ? -14.456 1.847 10.127 1.00 86.25 85 PHE A C 1
ATOM 681 O O . PHE A 1 85 ? -14.726 2.970 10.548 1.00 86.25 85 PHE A O 1
ATOM 688 N N . GLU A 1 86 ? -14.012 1.642 8.878 1.00 88.75 86 GLU A N 1
ATOM 689 C CA . GLU A 1 86 ? -13.839 2.717 7.885 1.00 88.75 86 GLU A CA 1
ATOM 690 C C . GLU A 1 86 ? -15.154 3.473 7.627 1.00 88.75 86 GLU A C 1
ATOM 692 O O . GLU A 1 86 ? -15.149 4.705 7.599 1.00 88.75 86 GLU A O 1
ATOM 697 N N . ALA A 1 87 ? -16.284 2.767 7.505 1.00 88.31 87 ALA A N 1
ATOM 698 C CA . ALA A 1 87 ? -17.604 3.375 7.323 1.00 88.31 87 ALA A CA 1
ATOM 699 C C . ALA A 1 87 ? -18.106 4.149 8.560 1.00 88.31 87 ALA A C 1
ATOM 701 O O . ALA A 1 87 ? -18.913 5.069 8.421 1.00 88.31 87 ALA A O 1
ATOM 702 N N . SER A 1 88 ? -17.622 3.810 9.761 1.00 87.50 88 SER A N 1
ATOM 703 C CA . SER A 1 88 ? -17.980 4.487 11.015 1.00 87.50 88 SER A CA 1
ATOM 704 C C . SER A 1 88 ? -17.273 5.832 11.236 1.00 87.50 88 SER A C 1
ATOM 706 O O . SER A 1 88 ? -17.693 6.597 12.106 1.00 87.50 88 SER A O 1
ATOM 708 N N . ILE A 1 89 ? -16.210 6.142 10.478 1.00 90.19 89 ILE A N 1
ATOM 709 C CA . ILE A 1 89 ? -15.415 7.368 10.656 1.00 90.19 89 ILE A CA 1
ATOM 710 C C . ILE A 1 89 ? -16.220 8.596 10.177 1.00 90.19 89 ILE A C 1
ATOM 712 O O . ILE A 1 89 ? -16.511 8.702 8.984 1.00 90.19 89 ILE A O 1
ATOM 716 N N . PRO A 1 90 ? -16.546 9.574 11.050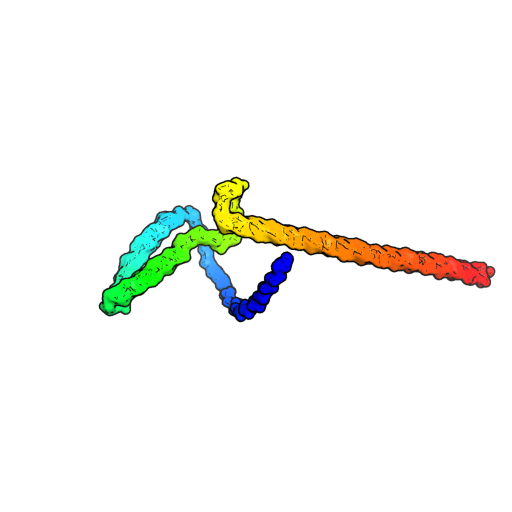 1.00 91.75 90 PRO A N 1
ATOM 717 C CA . PRO A 1 90 ? -17.270 10.783 10.647 1.00 91.75 90 PRO A CA 1
ATOM 718 C C . PRO A 1 90 ? -16.504 11.625 9.614 1.00 91.75 90 PRO A C 1
ATOM 720 O O . PRO A 1 90 ? -15.279 11.708 9.662 1.00 91.75 90 PRO A O 1
ATOM 723 N N . GLU A 1 91 ? -17.194 12.376 8.748 1.00 91.12 91 GLU A N 1
ATOM 724 C CA . GLU A 1 91 ? -16.516 13.354 7.869 1.00 91.12 91 GLU A CA 1
ATOM 725 C C . GLU A 1 91 ? -15.827 14.489 8.662 1.00 91.12 91 GLU A C 1
ATOM 727 O O . GLU A 1 91 ? -14.859 15.093 8.190 1.00 91.12 91 GLU A O 1
ATOM 732 N N . ASN A 1 92 ? -16.311 14.797 9.872 1.00 94.25 92 ASN A N 1
ATOM 733 C CA . ASN A 1 92 ? -15.752 15.836 10.733 1.00 94.25 92 ASN A CA 1
ATOM 734 C C . ASN A 1 92 ? -14.670 15.275 11.669 1.00 94.25 92 ASN A C 1
ATOM 736 O O . ASN A 1 92 ? -14.970 14.604 12.655 1.00 94.25 92 ASN A O 1
ATOM 740 N N . SER A 1 93 ? -13.410 15.653 11.446 1.00 89.38 93 SER A N 1
ATOM 741 C CA . SER A 1 93 ? -12.288 15.213 12.288 1.00 89.38 93 SER A CA 1
ATOM 742 C C . SER A 1 93 ? -12.305 15.734 13.732 1.00 89.38 93 SER A C 1
ATOM 744 O O . SER A 1 93 ? -11.537 15.258 14.565 1.00 89.38 93 SER A O 1
ATOM 746 N N . GLN A 1 94 ? -13.200 16.666 14.082 1.00 94.19 94 GLN A N 1
ATOM 747 C CA . GLN A 1 94 ? -13.438 17.044 15.484 1.00 94.19 94 GLN A CA 1
ATOM 748 C C . GLN A 1 94 ? -14.238 15.994 16.273 1.00 94.19 94 GLN A C 1
ATOM 750 O O . GLN A 1 94 ? -14.239 16.043 17.501 1.00 94.19 94 GLN A O 1
ATOM 755 N N . GLU A 1 95 ? -14.904 15.064 15.585 1.00 93.06 95 GLU A N 1
ATOM 756 C CA . GLU A 1 95 ? -15.724 13.994 16.174 1.00 93.06 95 GLU A CA 1
ATOM 757 C C . GLU A 1 95 ? -14.972 12.648 16.237 1.00 93.06 95 GLU A C 1
ATOM 759 O O . GLU A 1 95 ? -15.472 11.684 16.810 1.00 93.06 95 GLU A O 1
ATOM 764 N N . TRP A 1 96 ? -13.752 12.581 15.688 1.00 92.50 96 TRP A N 1
ATOM 765 C CA . TRP A 1 96 ? -12.925 11.372 15.656 1.00 92.50 96 TRP A CA 1
ATOM 766 C C . TRP A 1 96 ? -12.427 10.956 17.044 1.00 92.50 96 TRP A C 1
ATOM 768 O O . TRP A 1 96 ? -11.893 11.765 17.810 1.00 92.50 96 TRP A O 1
ATOM 778 N N . THR A 1 97 ? -12.518 9.656 17.329 1.00 91.62 97 THR A N 1
ATOM 779 C CA . THR A 1 97 ? -11.872 9.036 18.492 1.00 91.62 97 THR A CA 1
ATOM 780 C C . THR A 1 97 ? -10.345 9.011 18.327 1.00 91.62 97 THR A C 1
ATOM 782 O O . THR A 1 97 ? -9.816 9.192 17.229 1.00 91.62 97 THR A O 1
ATOM 785 N N . GLN A 1 98 ? -9.610 8.749 19.414 1.00 89.88 98 GLN A N 1
ATOM 786 C CA . GLN A 1 98 ? -8.152 8.556 19.356 1.00 89.88 98 GLN A CA 1
ATOM 787 C C . GLN A 1 98 ? -7.759 7.431 18.378 1.00 89.88 98 GLN A C 1
ATOM 789 O O . GLN A 1 98 ? -6.776 7.558 17.656 1.00 89.88 98 GLN A O 1
ATOM 794 N N . GLU A 1 99 ? -8.561 6.368 18.323 1.00 87.31 99 GLU A N 1
ATOM 795 C CA . GLU A 1 99 ? -8.379 5.217 17.436 1.00 87.31 99 GLU A CA 1
ATOM 796 C C . GLU A 1 99 ? -8.590 5.592 15.961 1.00 87.31 99 GLU A C 1
ATOM 798 O O . GLU A 1 99 ? -7.757 5.267 15.121 1.00 87.31 99 GLU A O 1
ATOM 803 N N . MET A 1 100 ? -9.628 6.380 15.648 1.00 91.62 100 MET A N 1
ATOM 804 C CA . MET A 1 100 ? -9.840 6.936 14.302 1.00 91.62 100 MET A CA 1
ATOM 805 C C . MET A 1 100 ? -8.689 7.864 13.877 1.00 91.62 100 MET A C 1
ATOM 807 O O . MET A 1 100 ? -8.251 7.818 12.728 1.00 91.62 100 MET A O 1
ATOM 811 N N . TRP A 1 101 ? -8.156 8.677 14.797 1.00 92.75 101 TRP A N 1
ATOM 812 C CA . TRP A 1 101 ? -6.983 9.523 14.539 1.00 92.75 101 TRP A CA 1
ATOM 813 C C . TRP A 1 101 ? -5.713 8.715 14.252 1.00 92.75 101 TRP A C 1
ATOM 815 O O . TRP A 1 101 ? -4.978 9.048 13.321 1.00 92.75 101 TRP A O 1
ATOM 825 N N . GLU A 1 102 ? -5.449 7.666 15.033 1.00 91.88 102 GLU A N 1
ATOM 826 C CA . GLU A 1 102 ? -4.303 6.773 14.827 1.00 91.88 102 GLU A CA 1
ATOM 827 C C . GLU A 1 102 ? -4.441 6.002 13.507 1.00 91.88 102 GLU A C 1
ATOM 829 O O . GLU A 1 102 ? -3.511 6.002 12.699 1.00 91.88 102 GLU A O 1
ATOM 834 N N . TYR A 1 103 ? -5.630 5.468 13.221 1.00 92.25 103 TYR A N 1
ATOM 835 C CA . TYR A 1 103 ? -5.944 4.777 11.973 1.00 92.25 103 TYR A CA 1
ATOM 836 C C . TYR A 1 103 ? -5.740 5.655 10.728 1.00 92.25 103 TYR A C 1
ATOM 838 O O . TYR A 1 103 ? -5.006 5.287 9.805 1.00 92.25 103 TYR A O 1
ATOM 846 N N . MET A 1 104 ? -6.340 6.850 10.707 1.00 93.31 104 MET A N 1
ATOM 847 C CA . MET A 1 104 ? -6.228 7.771 9.571 1.00 93.31 104 MET A CA 1
ATOM 848 C C . MET A 1 104 ? -4.789 8.262 9.368 1.00 93.31 104 MET A C 1
ATOM 850 O O . MET A 1 104 ? -4.358 8.456 8.228 1.00 93.31 104 MET A O 1
ATOM 854 N N . TYR A 1 105 ? -4.012 8.396 10.448 1.00 93.50 105 TYR A N 1
ATOM 855 C CA . TYR A 1 105 ? -2.580 8.673 10.359 1.00 93.50 105 TYR A CA 1
ATOM 856 C C . TYR A 1 105 ? -1.798 7.497 9.752 1.00 93.50 105 TYR A C 1
ATOM 858 O O . TYR A 1 105 ? -0.974 7.715 8.861 1.00 93.50 105 TYR A O 1
ATOM 866 N N . GLU A 1 106 ? -2.053 6.249 10.161 1.00 93.25 106 GLU A N 1
ATOM 867 C CA . GLU A 1 106 ? -1.376 5.086 9.569 1.00 93.25 106 GLU A CA 1
ATOM 868 C C . GLU A 1 106 ? -1.694 4.917 8.075 1.00 93.25 106 GLU A C 1
ATOM 870 O O . GLU A 1 106 ? -0.776 4.633 7.293 1.00 93.25 106 GLU A O 1
ATOM 875 N N . LYS A 1 107 ? -2.945 5.183 7.665 1.00 93.50 107 LYS A N 1
ATOM 876 C CA . LYS A 1 107 ? -3.382 5.208 6.257 1.00 93.50 107 LYS A CA 1
ATOM 877 C C . LYS A 1 107 ? -2.657 6.299 5.460 1.00 93.50 107 LYS A C 1
ATOM 879 O O . LYS A 1 107 ? -2.084 5.986 4.416 1.00 93.50 107 LYS A O 1
ATOM 884 N N . GLU A 1 108 ? -2.563 7.537 5.964 1.00 93.88 108 GLU A N 1
ATOM 885 C CA . GLU A 1 108 ? -1.771 8.605 5.317 1.00 93.88 108 GLU A CA 1
ATOM 886 C C . GLU A 1 108 ? -0.294 8.191 5.168 1.00 93.88 108 GLU A C 1
ATOM 888 O O . GLU A 1 108 ? 0.304 8.328 4.095 1.00 93.88 108 GLU A O 1
ATOM 893 N N . GLN A 1 109 ? 0.305 7.621 6.221 1.00 94.75 109 GLN A N 1
ATOM 894 C CA . GLN A 1 109 ? 1.679 7.126 6.153 1.00 94.75 109 GLN A CA 1
ATOM 895 C C . GLN A 1 109 ? 1.835 5.971 5.148 1.00 94.75 109 GLN A C 1
ATOM 897 O O . GLN A 1 109 ? 2.917 5.818 4.575 1.00 94.75 109 GLN A O 1
ATOM 902 N N . GLU A 1 110 ? 0.803 5.159 4.898 1.00 95.00 110 GLU A N 1
ATOM 903 C CA . GLU A 1 110 ? 0.829 4.150 3.837 1.00 95.00 110 GLU A CA 1
ATOM 904 C C . GLU A 1 110 ? 0.718 4.758 2.437 1.00 95.00 110 GLU A C 1
ATOM 906 O O . GLU A 1 110 ? 1.526 4.418 1.570 1.00 95.00 110 GLU A O 1
ATOM 911 N N . GLU A 1 111 ? -0.195 5.705 2.215 1.00 95.56 111 GLU A N 1
ATOM 912 C CA . GLU A 1 111 ? -0.315 6.412 0.935 1.00 95.56 111 GLU A CA 1
ATOM 913 C C . GLU A 1 111 ? 0.996 7.097 0.533 1.00 95.56 111 GLU A C 1
ATOM 915 O O . GLU A 1 111 ? 1.433 6.979 -0.617 1.00 95.56 111 GLU A O 1
ATOM 920 N N . VAL A 1 112 ? 1.681 7.742 1.484 1.00 96.19 112 VAL A N 1
ATOM 921 C CA . VAL A 1 112 ? 2.996 8.359 1.257 1.00 96.19 112 VAL A CA 1
ATOM 922 C C . VAL A 1 112 ? 4.036 7.309 0.841 1.00 96.19 112 VAL A C 1
ATOM 924 O O . VAL A 1 112 ? 4.719 7.500 -0.171 1.00 96.19 112 VAL A O 1
ATOM 927 N N . ARG A 1 113 ? 4.129 6.169 1.548 1.00 95.62 113 ARG A N 1
ATOM 928 C CA . ARG A 1 113 ? 5.031 5.053 1.181 1.00 95.62 113 ARG A CA 1
ATOM 929 C C . ARG A 1 113 ? 4.725 4.520 -0.225 1.00 95.62 113 ARG A C 1
ATOM 931 O O . ARG A 1 113 ? 5.636 4.362 -1.045 1.00 95.62 113 ARG A O 1
ATOM 938 N N . ASN A 1 114 ? 3.447 4.298 -0.521 1.00 96.75 114 ASN A N 1
ATOM 939 C CA . ASN A 1 114 ? 2.966 3.786 -1.802 1.00 96.75 114 ASN A CA 1
ATOM 940 C C . ASN A 1 114 ? 3.259 4.773 -2.949 1.00 96.75 114 ASN A C 1
ATOM 942 O O . ASN A 1 114 ? 3.718 4.366 -4.023 1.00 96.75 114 ASN A O 1
ATOM 946 N N . PHE A 1 115 ? 3.093 6.081 -2.728 1.00 97.19 115 PHE A N 1
ATOM 947 C CA . PHE A 1 115 ? 3.462 7.116 -3.695 1.00 97.19 115 PHE A CA 1
ATOM 948 C C . PHE A 1 115 ? 4.978 7.169 -3.944 1.00 97.19 115 PHE A C 1
ATOM 950 O O . PHE A 1 115 ? 5.409 7.229 -5.103 1.00 97.19 115 PHE A O 1
ATOM 957 N N . GLU A 1 116 ? 5.809 7.099 -2.898 1.00 96.69 116 GLU A N 1
ATOM 958 C CA . GLU A 1 116 ? 7.270 7.070 -3.048 1.00 96.69 116 GLU A CA 1
ATOM 959 C C . GLU A 1 116 ? 7.749 5.850 -3.850 1.00 96.69 116 GLU A C 1
ATOM 961 O O . GLU A 1 116 ? 8.573 6.002 -4.767 1.00 96.69 116 GLU A O 1
ATOM 966 N N . GLU A 1 117 ? 7.204 4.653 -3.594 1.00 97.25 117 GLU A N 1
ATOM 967 C CA . GLU A 1 117 ? 7.524 3.475 -4.406 1.00 97.25 117 GLU A CA 1
ATOM 968 C C . GLU A 1 117 ? 7.071 3.657 -5.863 1.00 97.25 117 GLU A C 1
ATOM 970 O O . GLU A 1 117 ? 7.856 3.391 -6.784 1.00 97.25 117 GLU A O 1
ATOM 975 N N . GLN A 1 118 ? 5.866 4.178 -6.116 1.00 96.38 118 GLN A N 1
ATOM 976 C CA . GLN A 1 118 ? 5.413 4.465 -7.480 1.00 96.38 118 GLN A CA 1
ATOM 977 C C . GLN A 1 118 ? 6.358 5.439 -8.205 1.00 96.38 118 GLN A C 1
ATOM 979 O O . GLN A 1 118 ? 6.749 5.184 -9.354 1.00 96.38 118 GLN A O 1
ATOM 984 N N . GLN A 1 119 ? 6.817 6.510 -7.547 1.00 97.38 119 GLN A N 1
ATOM 985 C CA . GLN A 1 119 ? 7.800 7.433 -8.128 1.00 97.38 119 GLN A CA 1
ATOM 986 C C . GLN A 1 119 ? 9.151 6.753 -8.385 1.00 97.38 119 GLN A C 1
ATOM 988 O O . GLN A 1 119 ? 9.755 6.942 -9.452 1.00 97.38 119 GLN A O 1
ATOM 993 N N . LEU A 1 120 ? 9.622 5.906 -7.468 1.00 97.44 120 LEU A N 1
ATOM 994 C CA . LEU A 1 120 ? 10.844 5.123 -7.639 1.00 97.44 120 LEU A CA 1
ATOM 995 C C . LEU A 1 120 ? 10.721 4.126 -8.808 1.00 97.44 120 LEU A C 1
ATOM 997 O O . LEU A 1 120 ? 11.646 4.003 -9.619 1.00 97.44 120 LEU A O 1
ATOM 1001 N N . ALA A 1 121 ? 9.577 3.456 -8.957 1.00 97.62 121 ALA A N 1
ATOM 1002 C CA . ALA A 1 121 ? 9.262 2.565 -10.070 1.00 97.62 121 ALA A CA 1
ATOM 1003 C C . ALA A 1 121 ? 9.211 3.321 -11.409 1.00 97.62 121 ALA A C 1
ATOM 1005 O O . ALA A 1 121 ? 9.801 2.874 -12.400 1.00 97.62 121 ALA A O 1
ATOM 1006 N N . LEU A 1 122 ? 8.598 4.507 -11.446 1.00 97.88 122 LEU A N 1
ATOM 1007 C CA . LEU A 1 122 ? 8.596 5.392 -12.614 1.00 97.88 122 LEU A CA 1
ATOM 1008 C C . LEU A 1 122 ? 10.012 5.870 -12.972 1.00 97.88 122 LEU A C 1
ATOM 1010 O O . LEU A 1 122 ? 10.371 5.887 -14.154 1.00 97.88 122 LEU A O 1
ATOM 1014 N N . GLN A 1 123 ? 10.859 6.198 -11.991 1.00 97.44 123 GLN A N 1
ATOM 1015 C CA . GLN A 1 123 ? 12.272 6.504 -12.234 1.00 97.44 123 GLN A CA 1
ATOM 1016 C C . GLN A 1 123 ? 13.042 5.294 -12.785 1.00 97.44 123 GLN A C 1
ATOM 1018 O O . GLN A 1 123 ? 13.782 5.445 -13.763 1.00 97.44 123 GLN A O 1
ATOM 1023 N N . LYS A 1 124 ? 12.858 4.094 -12.211 1.00 97.94 124 LYS A N 1
ATOM 1024 C CA . LYS A 1 124 ? 13.447 2.833 -12.702 1.00 97.94 124 LYS A CA 1
ATOM 1025 C C . LYS A 1 124 ? 13.046 2.594 -14.171 1.00 97.94 124 LYS A C 1
ATOM 1027 O O . LYS A 1 124 ? 13.931 2.469 -15.024 1.00 97.94 124 LYS A O 1
ATOM 1032 N N . LYS A 1 125 ? 11.747 2.669 -14.504 1.00 97.88 125 LYS A N 1
ATOM 1033 C CA . LYS A 1 125 ? 11.208 2.570 -15.881 1.00 97.88 125 LYS A CA 1
ATOM 1034 C C . LYS A 1 125 ? 11.842 3.611 -16.825 1.00 97.88 125 LYS A C 1
ATOM 1036 O O . LYS A 1 125 ? 12.401 3.243 -17.860 1.00 97.88 125 LYS A O 1
ATOM 1041 N N . LYS A 1 126 ? 11.878 4.897 -16.442 1.00 97.88 126 LYS A N 1
ATOM 1042 C CA . LYS A 1 126 ? 12.511 5.990 -17.223 1.00 97.88 126 LYS A CA 1
ATOM 1043 C C . LYS A 1 126 ? 14.018 5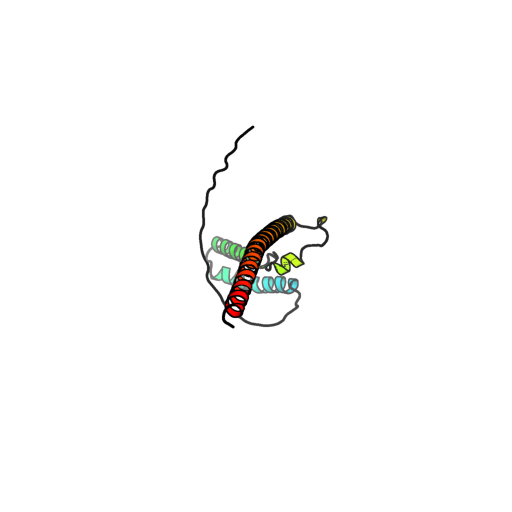.761 -17.462 1.00 97.88 126 LYS A C 1
ATOM 1045 O O . LYS A 1 126 ? 14.522 6.075 -18.544 1.00 97.88 126 LYS A O 1
ATOM 1050 N N . ARG A 1 127 ? 14.758 5.198 -16.493 1.00 97.75 127 ARG A N 1
ATOM 1051 C CA . ARG A 1 127 ? 16.188 4.839 -16.642 1.00 97.75 127 ARG A CA 1
ATOM 1052 C C . ARG A 1 127 ? 16.389 3.666 -17.611 1.00 97.75 127 ARG A C 1
ATOM 1054 O O . ARG A 1 127 ? 17.313 3.717 -18.426 1.00 97.75 127 ARG A O 1
ATOM 1061 N N . ILE A 1 128 ? 15.528 2.646 -17.560 1.00 97.94 128 ILE A N 1
ATOM 1062 C CA . ILE A 1 128 ? 15.558 1.494 -18.478 1.00 97.94 128 ILE A CA 1
ATOM 1063 C C . ILE A 1 128 ? 15.259 1.945 -19.912 1.00 97.94 128 ILE A C 1
ATOM 1065 O O . ILE A 1 128 ? 16.060 1.664 -20.806 1.00 97.94 128 ILE A O 1
ATOM 1069 N N . GLN A 1 129 ? 14.203 2.738 -20.132 1.00 97.69 129 GLN A N 1
ATOM 1070 C CA . GLN A 1 129 ? 13.856 3.233 -21.469 1.00 97.69 129 GLN A CA 1
ATOM 1071 C C . GLN A 1 129 ? 15.019 4.000 -22.116 1.00 97.69 129 GLN A C 1
ATOM 1073 O O . GLN A 1 129 ? 15.387 3.713 -23.251 1.00 97.69 129 GLN A O 1
ATOM 1078 N N . LYS A 1 130 ? 15.701 4.891 -21.377 1.00 98.00 130 LYS A N 1
ATOM 1079 C CA . LYS A 1 130 ? 16.893 5.608 -21.880 1.00 98.00 130 LYS A CA 1
ATOM 1080 C C . LYS A 1 130 ? 18.039 4.669 -22.305 1.00 98.00 130 LYS A C 1
ATOM 1082 O O . LYS A 1 130 ? 18.787 5.000 -23.230 1.00 98.00 130 LYS A O 1
ATOM 1087 N N . ARG A 1 131 ? 18.192 3.496 -21.671 1.00 97.75 131 ARG A N 1
ATOM 1088 C CA . ARG A 1 131 ? 19.169 2.460 -22.076 1.00 97.75 131 ARG A CA 1
ATOM 1089 C C . ARG A 1 131 ? 18.716 1.718 -23.340 1.00 97.75 131 ARG A C 1
ATOM 1091 O O . ARG A 1 131 ? 19.537 1.514 -24.240 1.00 97.75 131 ARG A O 1
ATOM 1098 N N . LEU A 1 132 ? 17.431 1.371 -23.442 1.00 97.94 132 LEU A N 1
ATOM 1099 C CA . LEU A 1 132 ? 16.839 0.738 -24.627 1.00 97.94 132 LEU A CA 1
ATOM 1100 C C . LEU A 1 132 ? 16.925 1.661 -25.852 1.00 97.94 132 LEU A C 1
ATOM 1102 O O . LEU A 1 132 ? 17.491 1.261 -26.867 1.00 97.94 132 LEU A O 1
ATOM 1106 N N . ASP A 1 133 ? 16.523 2.926 -25.723 1.00 98.06 133 ASP A N 1
ATOM 1107 C CA . ASP A 1 133 ? 16.666 3.983 -26.734 1.00 98.06 133 ASP A CA 1
ATOM 1108 C C . ASP A 1 133 ? 18.096 4.084 -27.281 1.00 98.06 133 ASP A C 1
ATOM 1110 O O . ASP A 1 133 ? 18.328 4.051 -28.493 1.00 98.06 133 ASP A O 1
ATOM 1114 N N . LYS A 1 134 ? 19.088 4.182 -26.385 1.00 97.69 134 LYS A N 1
ATOM 1115 C CA . LYS A 1 134 ? 20.513 4.262 -26.747 1.00 97.69 134 LYS A CA 1
ATOM 1116 C C . LYS A 1 134 ? 20.971 3.013 -27.508 1.00 97.69 134 LYS A C 1
ATOM 1118 O O . LYS A 1 134 ? 21.788 3.117 -28.425 1.00 97.69 134 LYS A O 1
ATOM 1123 N N . THR A 1 135 ? 20.420 1.851 -27.167 1.00 97.62 135 THR A N 1
ATOM 1124 C CA . THR A 1 135 ? 20.722 0.558 -27.797 1.00 97.62 135 THR A CA 1
ATOM 1125 C C . THR A 1 135 ? 20.059 0.432 -29.168 1.00 97.62 135 THR A C 1
ATOM 1127 O O . THR A 1 135 ? 20.730 0.086 -30.139 1.00 97.62 135 THR A O 1
ATOM 1130 N N . PHE A 1 136 ? 18.787 0.812 -29.296 1.00 97.38 136 PHE A N 1
ATOM 1131 C CA . PHE A 1 136 ? 18.054 0.839 -30.560 1.00 97.38 136 PHE A CA 1
ATOM 1132 C C . PHE A 1 136 ? 18.676 1.831 -31.553 1.00 97.38 136 PHE A C 1
ATOM 1134 O O . PHE A 1 136 ? 18.957 1.473 -32.697 1.00 97.38 136 PHE A O 1
ATOM 1141 N N . ARG A 1 137 ? 19.019 3.050 -31.105 1.00 97.12 137 ARG A N 1
ATOM 1142 C CA . ARG A 1 137 ? 19.739 4.050 -31.919 1.00 97.12 137 ARG A CA 1
ATOM 1143 C C . ARG A 1 137 ? 21.105 3.531 -32.397 1.00 97.12 137 ARG A C 1
ATOM 1145 O O . ARG A 1 137 ? 21.491 3.816 -33.530 1.00 97.12 137 ARG A O 1
ATOM 1152 N N . ARG A 1 138 ? 21.823 2.744 -31.579 1.00 96.75 138 ARG A N 1
ATOM 1153 C CA . ARG A 1 138 ? 23.070 2.055 -31.979 1.00 96.75 138 ARG A CA 1
ATOM 1154 C C . ARG A 1 138 ? 22.809 0.961 -33.022 1.00 96.75 138 ARG A C 1
ATOM 1156 O O . ARG A 1 138 ? 23.403 1.026 -34.095 1.00 96.75 138 ARG A O 1
ATOM 1163 N N . ARG A 1 139 ? 21.885 0.024 -32.764 1.00 96.69 139 ARG A N 1
ATOM 1164 C CA . ARG A 1 139 ? 21.503 -1.050 -33.707 1.00 96.69 139 ARG A CA 1
ATOM 1165 C C . ARG A 1 139 ? 21.053 -0.481 -35.063 1.00 96.69 139 ARG A C 1
ATOM 1167 O O . ARG A 1 139 ? 21.578 -0.889 -36.093 1.00 96.69 139 ARG A O 1
ATOM 1174 N N . ARG A 1 140 ? 20.198 0.551 -35.075 1.00 96.88 140 ARG A N 1
ATOM 1175 C CA . ARG A 1 140 ? 19.735 1.240 -36.299 1.00 96.88 140 ARG A CA 1
ATOM 1176 C C . ARG A 1 140 ? 20.874 1.919 -37.075 1.00 96.88 140 ARG A C 1
ATOM 1178 O O . ARG A 1 1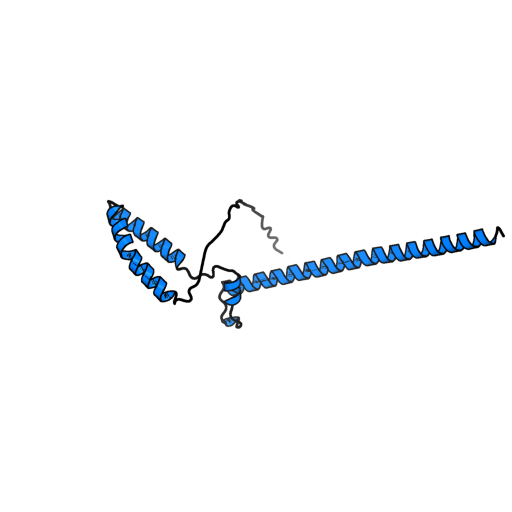40 ? 20.840 1.930 -38.303 1.00 96.88 140 ARG A O 1
ATOM 1185 N N . LYS A 1 141 ? 21.895 2.464 -36.396 1.00 96.38 141 LYS A N 1
ATOM 1186 C CA . LYS A 1 141 ? 23.107 2.995 -37.056 1.00 96.38 141 LYS A CA 1
ATOM 1187 C C . LYS A 1 141 ? 23.965 1.887 -37.678 1.00 96.38 141 LYS A C 1
ATOM 1189 O O . LYS A 1 141 ? 24.509 2.111 -38.755 1.00 96.38 141 LYS A O 1
ATOM 1194 N N . ILE A 1 142 ? 24.070 0.720 -37.039 1.00 95.81 142 ILE A N 1
ATOM 1195 C CA . ILE A 1 142 ? 24.801 -0.440 -37.578 1.00 95.81 142 ILE A CA 1
ATOM 1196 C C . ILE A 1 142 ? 24.078 -0.993 -38.813 1.00 95.81 142 ILE A C 1
ATOM 1198 O O . ILE A 1 142 ? 24.687 -1.046 -39.875 1.00 95.81 142 ILE A O 1
ATOM 1202 N N . ALA A 1 143 ? 22.773 -1.272 -38.721 1.00 95.31 143 ALA A N 1
ATOM 1203 C CA . ALA A 1 143 ? 21.971 -1.784 -39.839 1.00 95.31 143 ALA A CA 1
ATOM 1204 C C . ALA A 1 143 ? 21.985 -0.854 -41.072 1.00 95.31 143 ALA A C 1
ATOM 1206 O O . ALA A 1 143 ? 22.082 -1.311 -42.208 1.00 95.31 143 ALA A O 1
ATOM 1207 N N . LYS A 1 144 ? 21.971 0.476 -40.869 1.00 94.88 144 LYS A N 1
ATOM 1208 C CA . LYS A 1 144 ? 22.156 1.441 -41.969 1.00 94.88 144 LYS A CA 1
ATOM 1209 C C . LYS A 1 144 ? 23.551 1.377 -42.608 1.00 94.88 144 LYS A C 1
ATOM 1211 O O . LYS A 1 144 ? 23.671 1.665 -43.796 1.00 94.88 144 LYS A O 1
ATOM 1216 N N . LYS A 1 145 ? 24.603 1.033 -41.852 1.00 94.00 145 LYS A N 1
ATOM 1217 C CA . LYS A 1 145 ? 25.962 0.859 -42.392 1.00 94.00 145 LYS A CA 1
ATOM 1218 C C . LYS A 1 145 ? 26.119 -0.462 -43.147 1.00 94.00 145 LYS A C 1
ATOM 1220 O O . LYS A 1 145 ? 26.699 -0.435 -44.228 1.00 94.00 145 LYS A O 1
ATOM 1225 N N . THR A 1 146 ? 25.607 -1.577 -42.618 1.00 90.62 146 THR A N 1
ATOM 1226 C CA . THR A 1 146 ? 25.687 -2.885 -43.295 1.00 90.62 146 THR A CA 1
ATOM 1227 C C . THR A 1 146 ? 24.900 -2.861 -44.601 1.00 90.62 146 THR A C 1
ATOM 1229 O O . THR A 1 146 ? 25.498 -3.066 -45.650 1.00 90.62 146 THR A O 1
ATOM 1232 N N . SER A 1 147 ? 23.645 -2.396 -44.579 1.00 89.38 147 SER A N 1
ATOM 1233 C CA . SER A 1 147 ? 22.819 -2.282 -45.790 1.00 89.38 147 SER A CA 1
ATOM 1234 C C . SER A 1 147 ? 23.405 -1.342 -46.853 1.00 89.38 147 SER A C 1
ATOM 1236 O O . SER A 1 147 ? 23.281 -1.606 -48.049 1.00 89.38 147 SER A O 1
ATOM 1238 N N . LYS A 1 148 ? 24.108 -0.263 -46.461 1.00 87.12 148 LYS A N 1
ATOM 1239 C CA . LYS A 1 148 ? 24.851 0.554 -47.438 1.00 87.12 148 LYS A CA 1
ATOM 1240 C C . LYS A 1 148 ? 26.035 -0.220 -48.033 1.00 87.12 148 LYS A C 1
ATOM 1242 O O . LYS A 1 148 ? 26.232 -0.152 -49.242 1.00 87.12 148 LYS A O 1
ATOM 1247 N N . ARG A 1 149 ? 26.803 -0.949 -47.214 1.00 82.31 149 ARG A N 1
ATOM 1248 C CA . ARG A 1 149 ? 27.950 -1.749 -47.675 1.00 82.31 149 ARG A CA 1
ATOM 1249 C C . ARG A 1 149 ? 27.510 -2.870 -48.618 1.00 82.31 149 ARG A C 1
ATOM 1251 O O . ARG A 1 149 ? 28.100 -3.002 -49.677 1.00 82.31 149 ARG A O 1
ATOM 1258 N N . GLU A 1 150 ? 26.453 -3.601 -48.269 1.00 83.62 150 GLU A N 1
ATOM 1259 C CA . GLU A 1 150 ? 25.841 -4.648 -49.101 1.00 83.62 150 GLU A CA 1
ATOM 1260 C C . GLU A 1 150 ? 25.484 -4.107 -50.491 1.00 83.62 150 GLU A C 1
ATOM 1262 O O . GLU A 1 150 ? 25.955 -4.646 -51.488 1.00 83.62 150 GLU A O 1
ATOM 1267 N N . ARG A 1 151 ? 24.763 -2.975 -50.561 1.00 78.81 151 ARG A N 1
ATOM 1268 C CA . ARG A 1 151 ? 24.406 -2.318 -51.834 1.00 78.81 151 ARG A CA 1
ATOM 1269 C C . ARG A 1 151 ? 25.622 -1.910 -52.671 1.00 78.81 151 ARG A C 1
ATOM 1271 O O . ARG A 1 151 ? 25.568 -2.010 -53.891 1.00 78.81 151 ARG A O 1
ATOM 1278 N N . GLN A 1 152 ? 26.698 -1.447 -52.029 1.00 77.25 152 GLN A N 1
ATOM 1279 C CA . GLN A 1 152 ? 27.943 -1.075 -52.713 1.00 77.25 152 GLN A CA 1
ATOM 1280 C C . GLN A 1 152 ? 28.743 -2.298 -53.187 1.00 77.25 152 GLN A C 1
ATOM 1282 O O . GLN A 1 152 ? 29.398 -2.226 -54.220 1.00 77.25 152 GLN A O 1
ATOM 1287 N N . SER A 1 153 ? 28.679 -3.420 -52.465 1.00 74.50 153 SER A N 1
ATOM 1288 C CA . SER A 1 153 ? 29.275 -4.688 -52.896 1.00 74.50 153 SER A CA 1
ATOM 1289 C C . SER A 1 153 ? 28.489 -5.335 -54.039 1.00 74.50 153 SER A C 1
ATOM 1291 O O . SER A 1 153 ? 29.108 -5.853 -54.961 1.00 74.50 153 SER A O 1
ATOM 1293 N N . SER A 1 154 ? 27.153 -5.259 -54.041 1.00 69.19 154 SER A N 1
ATOM 1294 C CA . SER A 1 154 ? 26.339 -5.752 -55.161 1.00 69.19 154 SER A CA 1
ATOM 1295 C C . SER A 1 154 ? 26.469 -4.892 -56.423 1.00 69.19 154 SER A C 1
ATOM 1297 O O . SER A 1 154 ? 26.398 -5.424 -57.521 1.00 69.19 154 SER A O 1
ATOM 1299 N N . SER A 1 155 ? 26.692 -3.577 -56.293 1.00 65.25 155 SER A N 1
ATOM 1300 C CA . SER A 1 155 ? 26.872 -2.672 -57.441 1.00 65.25 155 SER A CA 1
ATOM 1301 C C . SER A 1 155 ? 28.298 -2.645 -58.011 1.00 65.25 155 SER A C 1
ATOM 1303 O O . SER A 1 155 ? 28.593 -1.787 -58.835 1.00 65.25 155 SER A O 1
ATOM 1305 N N . GLY A 1 156 ? 29.199 -3.500 -57.518 1.00 56.59 156 GLY A N 1
ATOM 1306 C CA . GLY A 1 156 ? 30.570 -3.668 -58.021 1.00 56.59 156 GLY A CA 1
ATOM 1307 C C . GLY A 1 156 ? 30.844 -5.070 -58.576 1.00 56.59 156 GLY A C 1
ATOM 1308 O O . GLY A 1 156 ? 32.003 -5.445 -58.727 1.00 56.59 156 GLY A O 1
ATOM 1309 N N . LEU A 1 157 ? 29.785 -5.853 -58.805 1.00 55.56 157 LEU A N 1
ATOM 1310 C CA . LEU A 1 157 ? 29.800 -7.231 -59.314 1.00 55.56 157 LEU A CA 1
ATOM 1311 C C . LEU A 1 157 ? 28.800 -7.411 -60.479 1.00 55.56 157 LEU A C 1
ATOM 1313 O O . LEU A 1 157 ? 28.306 -8.514 -60.708 1.00 55.56 157 LEU A O 1
ATOM 1317 N N . ALA A 1 158 ? 28.482 -6.313 -61.170 1.00 49.06 158 ALA A N 1
ATOM 1318 C CA . ALA A 1 158 ? 27.573 -6.213 -62.310 1.00 49.06 158 ALA A CA 1
ATOM 1319 C C . ALA A 1 158 ? 28.206 -5.321 -63.388 1.00 49.06 158 ALA A C 1
ATOM 1321 O O . ALA A 1 158 ? 28.900 -4.360 -62.980 1.00 49.06 158 ALA A O 1
#

Secondary structure (DSSP, 8-state):
------------------------------HHHHHHHHHHHHHHHHHHHHHHH-SSHHHHHHHHHHHHHHHHHHS----SSHHHHHHHS-S-TTS--HHHHHHHHHHHHHHHHHHHHHHHHHHHHHHHHHHHHHHHHHHHHHHHHHHHHHHHHHTT--

Foldseek 3Di:
DDDDDDDDDDDDDDDDDDDDDDDDDDDPDDVVCVLVVVCVVVVVVQLVVLVVPDPDPVSSVVSVVVVVVVSVVVPPPDPPDPVVVVVPADPDPVPDDPVSVVVVVVVVVVVVVVVVVVVVVVVVVVVVVVVVVVVVVVVVVVVVVVVVVVVVVVVVVD

pLDDT: mean 73.76, std 22.07, range [31.02, 98.06]

Sequence (158 aa):
MSNLKIEKKIDDPSGRQQQEEEEEEEGEEDSSEYAESVLGFLHEPTVDFVNEVCDTEEERHRAMKSICRMFASLESDAARDLEEFEASIPENSQEWTQEMWEYMYEKEQEEVRNFEEQQLALQKKKRIQKRLDKTFRRRRKIAKKTSKRERQSSSGLA